Protein AF-A0A6G9AZ97-F1 (afdb_monomer_lite)

pLDDT: mean 81.26, std 17.35, range [41.56, 96.69]

Foldseek 3Di:
DPDPVLVLLPDPDPVSQVVCCVVVVDGSVVVLLVVLLVVLLCCCVPVVDALVVRCVVSPHPDSVVSQVSNCVNPVDGSRVD

Structure (mmCIF, N/CA/C/O backbone):
data_AF-A0A6G9AZ97-F1
#
_entry.id   AF-A0A6G9AZ97-F1
#
loop_
_atom_site.group_PDB
_atom_site.id
_atom_site.type_symbol
_atom_site.label_atom_id
_atom_site.label_alt_id
_atom_site.label_comp_id
_atom_site.label_asym_id
_atom_site.label_entity_id
_atom_site.label_seq_id
_atom_site.pdbx_PDB_ins_code
_atom_site.Cartn_x
_atom_site.Cartn_y
_atom_site.Cartn_z
_atom_site.occupancy
_atom_site.B_iso_or_equiv
_atom_site.auth_seq_id
_atom_site.auth_comp_id
_atom_site.auth_asym_id
_atom_site.auth_atom_id
_atom_site.pdbx_PDB_model_num
ATOM 1 N N . MET A 1 1 ? -17.460 -6.208 -15.310 1.00 41.56 1 MET A N 1
ATOM 2 C CA . MET A 1 1 ? -16.643 -5.106 -15.870 1.00 41.56 1 MET A CA 1
ATOM 3 C C . MET A 1 1 ? -15.768 -4.458 -14.783 1.00 41.56 1 MET A C 1
ATOM 5 O O . MET A 1 1 ? -15.940 -3.282 -14.505 1.00 41.56 1 MET A O 1
ATOM 9 N N . GLN A 1 2 ? -14.843 -5.187 -14.134 1.00 48.25 2 GLN A N 1
ATOM 10 C CA . GLN A 1 2 ? -14.036 -4.604 -13.040 1.00 48.25 2 GLN A CA 1
ATOM 11 C C . GLN A 1 2 ? -12.633 -5.221 -12.890 1.00 48.25 2 GLN A C 1
ATOM 13 O O . GLN A 1 2 ? -12.216 -5.529 -11.788 1.00 48.25 2 GLN A O 1
ATOM 18 N N . TYR A 1 3 ? -11.882 -5.405 -13.981 1.00 48.91 3 TYR A N 1
ATOM 19 C CA . TYR A 1 3 ? -10.456 -5.798 -13.890 1.00 48.91 3 TYR A CA 1
ATOM 20 C C . TYR A 1 3 ? -9.559 -5.151 -14.960 1.00 48.91 3 TYR A C 1
ATOM 22 O 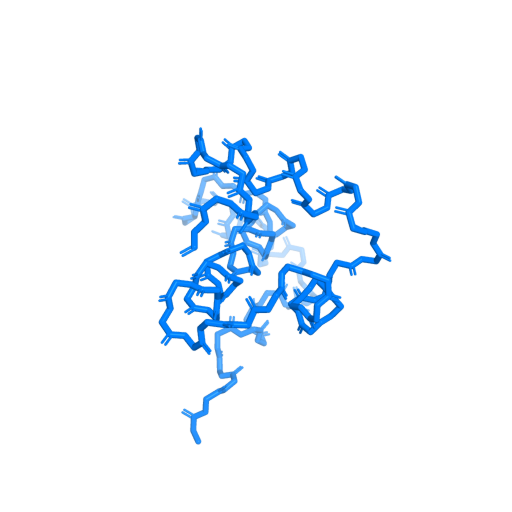O . TYR A 1 3 ? -8.364 -5.426 -15.038 1.00 48.91 3 TYR A O 1
ATOM 30 N N . PHE A 1 4 ? -10.099 -4.223 -15.756 1.00 48.84 4 PHE A N 1
ATOM 31 C CA . PHE A 1 4 ? -9.401 -3.672 -16.919 1.00 48.84 4 PHE A CA 1
ATOM 32 C C . PHE A 1 4 ? -8.169 -2.768 -16.644 1.00 48.84 4 PHE A C 1
ATOM 34 O O . PHE A 1 4 ? -7.357 -2.640 -17.558 1.00 48.84 4 PHE A O 1
ATOM 41 N N . PRO A 1 5 ? -7.916 -2.177 -15.449 1.00 47.12 5 PRO A N 1
ATOM 42 C CA . PRO A 1 5 ? -6.708 -1.364 -15.258 1.00 47.12 5 PRO A CA 1
ATOM 43 C C . PRO A 1 5 ? -5.465 -2.166 -14.831 1.00 47.12 5 PRO A C 1
ATOM 45 O O . PRO A 1 5 ? -4.376 -1.599 -14.785 1.00 47.12 5 PRO A O 1
ATOM 48 N N . ILE A 1 6 ? -5.588 -3.463 -14.523 1.00 52.78 6 ILE A N 1
ATOM 49 C CA . ILE A 1 6 ? -4.448 -4.296 -14.092 1.00 52.78 6 ILE A CA 1
ATOM 50 C C . ILE A 1 6 ? -3.651 -4.796 -15.311 1.00 52.78 6 ILE A C 1
ATOM 52 O O . ILE A 1 6 ? -2.424 -4.885 -15.267 1.00 52.78 6 ILE A O 1
ATOM 56 N N . LEU A 1 7 ? -4.336 -5.032 -16.435 1.00 49.97 7 LEU A N 1
ATOM 57 C CA . LEU A 1 7 ? -3.753 -5.669 -17.618 1.00 49.97 7 LEU A CA 1
ATOM 58 C C . LEU A 1 7 ? -2.817 -4.751 -18.426 1.00 49.97 7 LEU A C 1
ATOM 60 O O . LEU A 1 7 ? -1.925 -5.231 -19.119 1.00 49.97 7 LEU A O 1
ATOM 64 N N . LEU A 1 8 ? -2.949 -3.427 -18.294 1.00 51.44 8 LEU A N 1
ATOM 65 C CA . LEU A 1 8 ? -2.058 -2.470 -18.967 1.00 51.44 8 LEU A CA 1
ATOM 66 C C . LEU A 1 8 ? -0.665 -2.374 -18.326 1.00 51.44 8 LEU A C 1
ATOM 68 O O . LEU A 1 8 ? 0.240 -1.798 -18.925 1.00 51.44 8 LEU A O 1
ATOM 72 N N . CYS A 1 9 ? -0.456 -2.944 -17.135 1.00 52.00 9 CYS A N 1
ATOM 73 C CA . CYS A 1 9 ? 0.850 -2.899 -16.477 1.00 52.00 9 CYS A CA 1
ATOM 74 C C . CYS A 1 9 ? 1.808 -4.021 -16.927 1.00 52.00 9 CYS A C 1
ATOM 76 O O . CYS A 1 9 ? 3.013 -3.914 -16.701 1.00 52.00 9 CYS A O 1
ATOM 78 N N . GLN A 1 10 ? 1.307 -5.090 -17.558 1.00 57.00 10 GLN A N 1
ATOM 79 C CA . GLN A 1 10 ? 2.101 -6.280 -17.904 1.00 57.00 10 GLN A CA 1
ATOM 80 C C . GLN A 1 10 ? 2.662 -6.276 -19.339 1.00 57.00 10 GLN A C 1
ATOM 82 O O . GLN A 1 10 ? 3.194 -7.289 -19.783 1.00 57.00 10 GLN A O 1
ATOM 87 N N . ALA A 1 11 ? 2.568 -5.173 -20.091 1.00 57.78 11 ALA A N 1
ATOM 88 C CA . ALA A 1 11 ? 2.985 -5.168 -21.494 1.00 57.78 11 ALA A CA 1
ATOM 89 C C . ALA A 1 11 ? 4.512 -5.376 -21.668 1.00 57.78 11 ALA A C 1
ATOM 91 O O .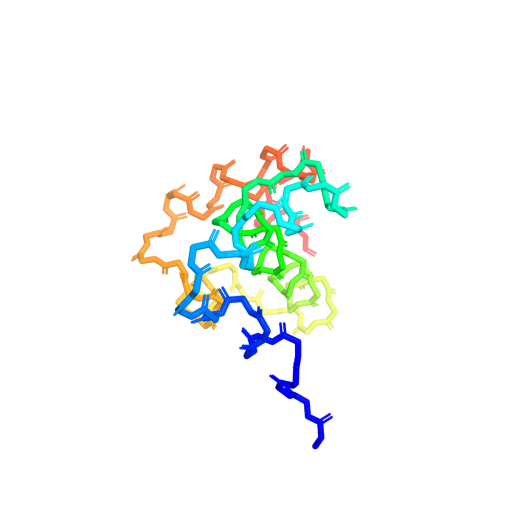 ALA A 1 11 ? 5.335 -4.518 -21.338 1.00 57.78 11 ALA A O 1
ATOM 92 N N . PHE A 1 12 ? 4.870 -6.537 -22.229 1.00 57.12 12 PHE A N 1
ATOM 93 C CA . PHE A 1 12 ? 6.216 -7.048 -22.531 1.00 57.12 12 PHE A CA 1
ATOM 94 C C . PHE A 1 12 ? 6.861 -6.340 -23.745 1.00 57.12 12 PHE A C 1
ATOM 96 O O . PHE A 1 12 ? 7.102 -6.938 -24.791 1.00 57.12 12 PHE A O 1
ATOM 103 N N . GLY A 1 13 ? 7.149 -5.039 -23.639 1.00 57.59 13 GLY A N 1
ATOM 104 C CA . GLY A 1 13 ? 7.822 -4.297 -24.713 1.00 57.59 13 GLY A CA 1
ATOM 105 C C . GLY A 1 13 ? 8.812 -3.254 -24.201 1.00 57.59 13 GLY A C 1
ATOM 106 O O . GLY A 1 13 ? 8.451 -2.349 -23.453 1.00 57.59 13 GLY A O 1
ATOM 107 N N . THR A 1 14 ? 10.066 -3.311 -24.654 1.00 56.72 14 THR A N 1
ATOM 108 C CA . 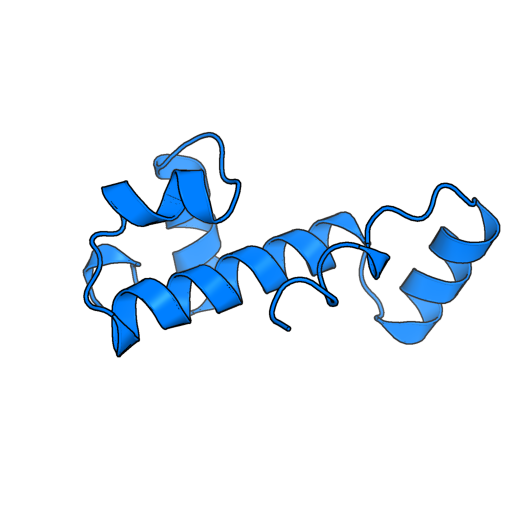THR A 1 14 ? 11.110 -2.311 -24.343 1.00 56.72 14 THR A CA 1
ATOM 109 C C . THR A 1 14 ? 10.729 -0.886 -24.769 1.00 56.72 14 THR A C 1
ATOM 111 O O . THR A 1 14 ? 11.151 0.074 -24.123 1.00 56.72 14 THR A O 1
ATOM 114 N N . LYS A 1 15 ? 9.876 -0.732 -25.794 1.00 57.44 15 LYS A N 1
ATOM 115 C CA . LYS A 1 15 ? 9.289 0.565 -26.184 1.00 57.44 15 LYS A CA 1
ATOM 116 C C . LYS A 1 15 ? 8.265 1.063 -25.158 1.00 57.44 15 LYS A C 1
ATOM 118 O O . LYS A 1 15 ? 8.376 2.189 -24.684 1.00 57.44 15 LYS A O 1
ATOM 123 N N . PHE A 1 16 ? 7.376 0.179 -24.699 1.00 61.09 16 PHE A N 1
ATOM 124 C CA . PHE A 1 16 ? 6.362 0.494 -23.691 1.00 61.09 16 PHE A CA 1
ATOM 125 C C . PHE A 1 16 ? 6.980 0.986 -22.379 1.00 61.09 16 PHE A C 1
ATOM 127 O O . PHE A 1 16 ? 6.501 1.955 -21.807 1.00 61.09 16 PHE A O 1
ATOM 134 N N . LYS A 1 17 ? 8.099 0.404 -21.926 1.00 58.16 17 LYS A N 1
ATOM 135 C CA . LYS A 1 17 ? 8.776 0.854 -20.696 1.00 58.16 17 LYS A CA 1
ATOM 136 C C . LYS A 1 17 ? 9.299 2.299 -20.800 1.00 58.16 17 LYS A C 1
ATOM 138 O O . LYS A 1 17 ? 9.219 3.032 -19.817 1.00 58.16 17 LYS A O 1
ATOM 143 N N . ARG A 1 18 ? 9.798 2.729 -21.972 1.00 60.38 18 ARG A N 1
ATOM 144 C CA . ARG A 1 18 ? 10.235 4.125 -22.201 1.00 60.38 18 ARG A CA 1
ATOM 145 C C . ARG A 1 18 ? 9.052 5.084 -22.250 1.00 60.38 18 ARG A C 1
ATOM 147 O O . ARG A 1 18 ? 9.121 6.141 -21.627 1.00 60.38 18 ARG A O 1
ATOM 154 N N . ASP A 1 19 ? 7.984 4.721 -22.951 1.00 59.94 19 ASP A N 1
ATOM 155 C CA . ASP A 1 19 ? 6.806 5.584 -23.069 1.00 59.94 19 ASP A CA 1
ATOM 156 C C . ASP A 1 19 ? 6.007 5.653 -21.757 1.00 59.94 19 ASP A C 1
ATOM 158 O O . ASP A 1 19 ? 5.544 6.722 -21.372 1.00 59.94 19 ASP A O 1
ATOM 162 N N . PHE A 1 20 ? 5.957 4.569 -20.980 1.00 64.00 20 PHE A N 1
ATOM 163 C CA . PHE A 1 20 ? 5.332 4.545 -19.657 1.00 64.00 20 PHE A CA 1
ATOM 164 C C . PHE A 1 20 ? 6.030 5.485 -18.668 1.00 64.00 20 PHE A C 1
ATOM 166 O O . PHE A 1 20 ? 5.364 6.219 -17.941 1.00 64.00 20 PHE A O 1
ATOM 173 N N . ILE A 1 21 ? 7.367 5.514 -18.663 1.00 62.50 21 ILE A N 1
ATOM 174 C CA . ILE A 1 21 ? 8.125 6.452 -17.824 1.00 62.50 21 ILE A CA 1
ATOM 175 C C . ILE A 1 21 ? 7.882 7.894 -18.286 1.00 62.50 21 ILE A C 1
ATOM 177 O O . ILE A 1 21 ? 7.723 8.765 -17.440 1.00 62.50 21 ILE A O 1
ATOM 181 N N . LYS A 1 22 ? 7.778 8.160 -19.595 1.00 62.69 22 LYS A N 1
ATOM 182 C CA . LYS A 1 22 ? 7.459 9.508 -20.100 1.00 62.69 22 LYS A CA 1
ATOM 183 C C . LYS A 1 22 ? 6.059 9.983 -19.701 1.00 62.69 22 LYS A C 1
ATOM 185 O O . LYS A 1 22 ? 5.890 11.163 -19.423 1.00 62.69 22 LYS A O 1
ATOM 190 N N . ILE A 1 23 ? 5.073 9.085 -19.674 1.00 64.38 23 ILE A N 1
ATOM 191 C CA . ILE A 1 23 ? 3.673 9.426 -19.374 1.00 64.38 23 ILE A CA 1
ATOM 192 C C . ILE A 1 23 ? 3.419 9.497 -17.861 1.00 64.38 23 ILE A C 1
ATOM 194 O O . ILE A 1 23 ? 2.742 10.405 -17.389 1.00 64.38 23 ILE A O 1
ATOM 198 N N . PHE A 1 24 ? 3.956 8.552 -17.085 1.00 65.75 24 PHE A N 1
ATOM 199 C CA . PHE A 1 24 ? 3.650 8.415 -15.654 1.00 65.75 24 PHE A CA 1
ATOM 200 C C . PHE A 1 24 ? 4.765 8.905 -14.725 1.00 65.75 24 PHE A C 1
ATOM 202 O O . PHE A 1 24 ? 4.587 8.892 -13.505 1.00 65.75 24 PHE A O 1
ATOM 209 N N . ASN A 1 25 ? 5.918 9.296 -15.277 1.00 72.25 25 ASN A N 1
ATOM 210 C CA . ASN A 1 25 ? 7.118 9.726 -14.552 1.00 72.25 25 ASN A CA 1
ATOM 211 C C . ASN A 1 25 ? 7.547 8.758 -13.429 1.00 72.25 25 ASN A C 1
ATOM 213 O O . ASN A 1 25 ? 8.147 9.144 -12.427 1.00 72.25 25 ASN A O 1
ATOM 217 N N . THR A 1 26 ? 7.186 7.481 -13.566 1.00 73.88 26 THR A N 1
ATOM 218 C CA . THR A 1 26 ? 7.404 6.438 -12.564 1.00 73.88 26 THR A CA 1
ATOM 219 C C . THR A 1 26 ? 7.594 5.089 -13.243 1.00 73.88 26 THR A C 1
ATOM 221 O O . THR A 1 26 ? 7.200 4.889 -14.394 1.00 73.88 26 THR A O 1
ATOM 224 N N . THR A 1 27 ? 8.217 4.148 -12.540 1.00 80.69 27 THR A N 1
ATOM 225 C CA . THR A 1 27 ? 8.409 2.796 -13.063 1.00 80.69 27 THR A CA 1
ATOM 226 C C . THR A 1 27 ? 7.088 2.017 -13.030 1.00 80.69 27 THR A C 1
ATOM 228 O O . THR A 1 27 ? 6.262 2.245 -12.139 1.00 80.69 27 THR A O 1
ATOM 231 N N . PRO A 1 28 ? 6.867 1.076 -13.966 1.00 77.00 28 PRO A N 1
ATOM 232 C CA . PRO A 1 28 ? 5.658 0.249 -13.991 1.00 77.00 28 PRO A CA 1
ATOM 233 C C . PRO A 1 28 ? 5.413 -0.472 -12.660 1.00 77.00 28 PRO A C 1
ATOM 235 O O . PRO A 1 28 ? 4.293 -0.481 -12.163 1.00 77.00 28 PRO A O 1
ATOM 238 N N . GLU A 1 29 ? 6.473 -0.952 -12.010 1.00 82.44 29 GLU A N 1
ATOM 239 C CA . GLU A 1 29 ? 6.407 -1.587 -10.689 1.00 82.44 29 GLU A CA 1
ATOM 240 C C . GLU A 1 29 ? 5.834 -0.655 -9.610 1.00 82.44 29 GLU A C 1
ATOM 242 O O . GLU A 1 29 ? 4.941 -1.041 -8.855 1.00 82.44 29 GLU A O 1
ATOM 247 N N . LYS A 1 30 ? 6.284 0.608 -9.569 1.00 84.50 30 LYS A N 1
ATOM 248 C CA . LYS A 1 30 ? 5.762 1.613 -8.630 1.00 84.50 30 LYS A CA 1
ATOM 249 C C . LYS A 1 30 ? 4.312 1.979 -8.939 1.00 84.50 30 LYS A C 1
ATOM 251 O O . LYS A 1 30 ? 3.532 2.211 -8.016 1.00 84.50 30 LYS A O 1
ATOM 256 N N . CYS A 1 31 ? 3.942 2.038 -10.219 1.00 85.31 31 CYS A N 1
ATOM 257 C CA . CYS A 1 31 ? 2.559 2.286 -10.619 1.00 85.31 31 CYS A CA 1
ATOM 258 C C . CYS A 1 31 ? 1.642 1.139 -10.173 1.00 85.31 31 CYS A C 1
ATOM 260 O O . CYS A 1 31 ? 0.607 1.389 -9.552 1.00 85.31 31 CYS A O 1
ATOM 262 N N . LEU A 1 32 ? 2.062 -0.108 -10.396 1.00 86.94 32 LEU A N 1
ATOM 263 C CA . LEU A 1 32 ? 1.329 -1.292 -9.959 1.00 86.94 32 LEU A CA 1
ATOM 264 C C . LEU A 1 32 ? 1.162 -1.318 -8.442 1.00 86.94 32 LEU A C 1
ATOM 266 O O . LEU A 1 32 ? 0.051 -1.489 -7.948 1.00 86.94 32 LEU A O 1
ATOM 270 N N . GLN A 1 33 ? 2.243 -1.078 -7.696 1.00 90.75 33 GLN A N 1
ATOM 271 C CA . GLN A 1 33 ? 2.184 -1.012 -6.238 1.00 90.75 33 GLN A CA 1
ATOM 272 C C . GLN A 1 33 ? 1.221 0.083 -5.763 1.00 90.75 33 GLN A C 1
ATOM 274 O O . GLN A 1 33 ? 0.407 -0.166 -4.875 1.00 90.75 33 GLN A O 1
ATOM 279 N N . LYS A 1 34 ? 1.253 1.276 -6.377 1.00 90.88 34 LYS A N 1
ATOM 280 C CA . LYS A 1 34 ? 0.299 2.351 -6.069 1.00 90.88 34 LYS A CA 1
ATOM 281 C C . LYS A 1 34 ? -1.142 1.883 -6.287 1.00 90.88 34 LYS A C 1
ATOM 283 O O . LYS A 1 34 ? -1.965 2.091 -5.404 1.00 90.88 34 LYS A O 1
ATOM 288 N N . LYS A 1 35 ? -1.431 1.226 -7.413 1.00 91.38 35 LYS A N 1
ATOM 289 C CA . LYS A 1 35 ? -2.775 0.721 -7.730 1.00 91.38 35 LYS A CA 1
ATOM 290 C C . LYS A 1 35 ? -3.259 -0.325 -6.727 1.00 91.38 35 LYS A C 1
ATOM 292 O O . LYS A 1 35 ? -4.386 -0.222 -6.252 1.00 91.38 35 LYS A O 1
ATOM 297 N N . ARG A 1 36 ? -2.393 -1.262 -6.336 1.00 94.56 36 ARG A N 1
ATOM 298 C CA . ARG A 1 36 ? -2.692 -2.264 -5.298 1.00 94.56 36 ARG A CA 1
ATOM 299 C C . ARG A 1 36 ? -3.031 -1.610 -3.956 1.00 94.56 36 ARG A C 1
ATOM 301 O O . ARG A 1 36 ? -4.014 -1.973 -3.319 1.00 94.56 36 ARG A O 1
ATOM 308 N N . LEU A 1 37 ? -2.255 -0.603 -3.550 1.00 95.38 37 LEU A N 1
ATOM 309 C CA . LEU A 1 37 ? -2.502 0.151 -2.316 1.00 95.38 37 LEU A CA 1
ATOM 310 C C . LEU A 1 37 ? -3.800 0.974 -2.376 1.00 95.38 37 LEU A C 1
ATOM 312 O O . LEU A 1 37 ? -4.524 1.025 -1.386 1.00 95.38 37 LEU A O 1
ATOM 316 N N . GLU A 1 38 ? -4.123 1.580 -3.524 1.00 94.94 38 GLU A N 1
ATOM 317 C CA . GLU A 1 38 ? -5.404 2.275 -3.748 1.00 94.94 38 GLU A CA 1
ATOM 318 C C . GLU A 1 38 ? -6.597 1.315 -3.597 1.00 94.94 38 GLU A C 1
ATOM 320 O O . GLU A 1 38 ? -7.575 1.644 -2.925 1.00 94.94 38 GLU A O 1
ATOM 325 N N . GLN A 1 39 ? -6.503 0.105 -4.158 1.00 95.12 39 GLN A N 1
ATOM 326 C CA . GLN A 1 39 ? -7.533 -0.925 -3.989 1.00 95.12 39 GLN A CA 1
ATOM 327 C C . GLN A 1 39 ? -7.655 -1.381 -2.531 1.00 95.12 39 GLN A C 1
ATOM 329 O O . GLN A 1 39 ? -8.769 -1.499 -2.023 1.00 95.12 39 GLN A O 1
ATOM 334 N N . ALA A 1 40 ? -6.531 -1.585 -1.839 1.00 95.94 40 ALA A N 1
ATOM 335 C CA . ALA A 1 40 ? -6.543 -1.977 -0.433 1.00 95.94 40 ALA A CA 1
ATOM 336 C C . ALA A 1 40 ? -7.218 -0.921 0.447 1.00 95.94 40 ALA A C 1
ATOM 338 O O . ALA A 1 40 ? -8.046 -1.257 1.288 1.00 95.94 40 ALA A O 1
ATOM 339 N N . TYR A 1 41 ? -6.915 0.359 0.211 1.00 96.25 41 TYR A N 1
ATOM 340 C CA . TYR A 1 41 ? -7.540 1.466 0.928 1.00 96.25 41 TYR A CA 1
ATOM 341 C C . TYR A 1 41 ? -9.060 1.446 0.756 1.00 96.25 41 TYR A C 1
ATOM 343 O O . TYR A 1 41 ? -9.790 1.580 1.735 1.00 96.25 41 TYR A O 1
ATOM 351 N N . TYR A 1 42 ? -9.549 1.230 -0.468 1.00 95.19 42 TYR A N 1
ATOM 352 C CA . TYR A 1 42 ? -10.983 1.117 -0.739 1.00 95.19 42 TYR A CA 1
ATOM 353 C C . TYR A 1 42 ? -11.623 -0.063 0.009 1.00 95.19 42 TYR A C 1
ATOM 355 O O . TYR A 1 42 ? -12.654 0.099 0.661 1.00 95.19 42 TYR A O 1
ATOM 363 N N . LEU A 1 43 ? -11.003 -1.243 -0.037 1.00 94.56 43 LEU A N 1
ATOM 364 C CA . LEU A 1 43 ? -11.513 -2.441 0.635 1.00 94.56 43 LEU A CA 1
ATOM 365 C C . LEU A 1 43 ? -11.574 -2.273 2.161 1.00 94.56 43 LEU A C 1
ATOM 367 O O . LEU A 1 43 ? -12.561 -2.654 2.785 1.00 94.56 43 LEU A O 1
ATOM 371 N N . ILE A 1 44 ? -10.567 -1.650 2.764 1.00 95.31 44 ILE A N 1
ATOM 372 C CA . ILE A 1 44 ? -10.534 -1.445 4.215 1.00 95.31 44 ILE A CA 1
ATOM 373 C C . ILE A 1 44 ? -11.515 -0.336 4.622 1.00 95.31 44 ILE A C 1
ATOM 375 O O . ILE A 1 44 ? -12.417 -0.567 5.421 1.00 95.31 44 ILE A O 1
ATOM 379 N N . SER A 1 45 ? -11.424 0.846 4.006 1.00 93.75 45 SER A N 1
ATOM 380 C CA . SER A 1 45 ? -12.250 2.003 4.390 1.00 93.75 45 SER A CA 1
ATOM 381 C C . SER A 1 45 ? -13.738 1.814 4.083 1.00 93.75 45 SER A C 1
ATOM 383 O O . SER A 1 45 ? -14.589 2.178 4.894 1.00 93.75 45 SER A O 1
ATOM 385 N N . THR A 1 46 ? -14.060 1.240 2.918 1.00 93.25 46 THR A N 1
ATOM 386 C CA . THR A 1 46 ? -15.436 1.166 2.403 1.00 93.25 46 THR A CA 1
ATOM 387 C C . THR A 1 46 ? -16.081 -0.183 2.689 1.00 93.25 46 THR A C 1
ATOM 389 O O . THR A 1 46 ? -17.261 -0.236 3.024 1.00 93.25 46 THR A O 1
ATOM 392 N N . LYS A 1 47 ? -15.335 -1.286 2.543 1.00 91.56 47 LYS A N 1
ATOM 393 C CA . LYS A 1 47 ? -15.862 -2.642 2.775 1.00 91.56 47 LYS A CA 1
ATOM 394 C C . LYS A 1 47 ? -15.586 -3.161 4.189 1.00 91.56 47 LYS A C 1
ATOM 396 O O . LYS A 1 47 ? -16.052 -4.251 4.501 1.00 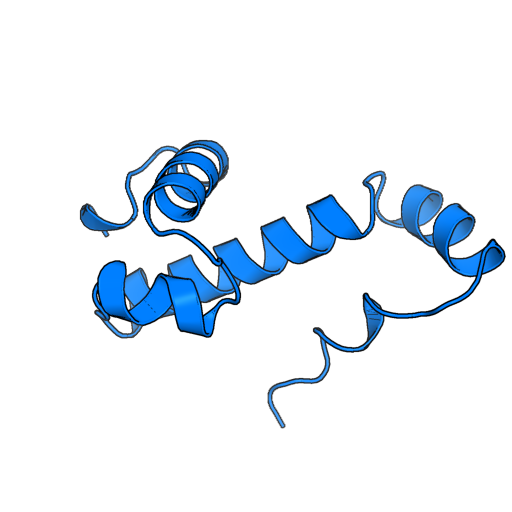91.56 47 LYS A O 1
ATOM 401 N N . LYS A 1 48 ? -14.876 -2.395 5.032 1.00 92.19 48 LYS A N 1
ATOM 402 C CA . LYS A 1 48 ? -14.544 -2.746 6.427 1.00 92.19 48 LYS A CA 1
ATOM 403 C C . LYS A 1 48 ? -13.880 -4.119 6.561 1.00 92.19 48 LYS A C 1
ATOM 405 O O . LYS A 1 48 ? -14.063 -4.821 7.551 1.00 92.19 48 LYS A O 1
ATOM 410 N N . LEU A 1 49 ? -13.100 -4.499 5.547 1.00 93.94 49 LEU A N 1
ATOM 411 C CA . LEU A 1 49 ? -12.302 -5.719 5.573 1.00 93.94 49 LEU A CA 1
ATOM 412 C C . LEU A 1 49 ? -11.035 -5.502 6.398 1.00 93.94 49 LEU A C 1
ATOM 414 O O . LEU A 1 49 ? -10.435 -4.428 6.361 1.00 93.94 49 LEU A O 1
ATOM 418 N N . SER A 1 50 ? -10.597 -6.540 7.108 1.00 94.25 50 SER A N 1
ATOM 419 C CA . SER A 1 50 ? -9.358 -6.474 7.876 1.00 94.25 50 SER A CA 1
ATOM 420 C C . SER A 1 50 ? -8.131 -6.412 6.950 1.00 94.25 50 SER A C 1
ATOM 422 O O . SER A 1 50 ? -8.098 -7.082 5.912 1.00 94.25 50 SER A O 1
ATOM 424 N N . PRO A 1 51 ? -7.062 -5.688 7.330 1.00 92.44 51 PRO A N 1
ATOM 425 C CA . PRO A 1 51 ? -5.806 -5.670 6.572 1.00 92.44 51 PRO A CA 1
ATOM 426 C C . PRO A 1 51 ? -5.227 -7.067 6.305 1.00 92.44 51 PRO A C 1
ATOM 428 O O . PRO A 1 51 ? -4.646 -7.312 5.248 1.00 92.44 51 PRO A O 1
ATOM 431 N N . SER A 1 52 ? -5.424 -7.999 7.243 1.00 93.88 52 SER A N 1
ATOM 432 C CA . SER A 1 52 ? -5.014 -9.401 7.133 1.00 93.88 52 SER A CA 1
ATOM 433 C C . SER A 1 52 ? -5.785 -10.187 6.069 1.00 93.88 52 SER A C 1
ATOM 435 O O . SER A 1 52 ? -5.223 -11.118 5.504 1.00 93.88 52 SER A O 1
ATOM 437 N N . ALA A 1 53 ? -7.025 -9.810 5.752 1.00 91.94 53 ALA A N 1
ATOM 438 C CA . ALA A 1 53 ? -7.779 -10.400 4.645 1.00 91.94 53 ALA A CA 1
ATOM 439 C C . ALA A 1 53 ? -7.430 -9.750 3.294 1.00 91.94 53 ALA A C 1
ATOM 441 O O . ALA A 1 53 ? -7.508 -10.392 2.254 1.00 91.94 53 ALA A O 1
ATOM 442 N N . VAL A 1 54 ? -7.033 -8.474 3.301 1.00 94.56 54 VAL A N 1
ATOM 443 C CA . VAL A 1 54 ? -6.863 -7.679 2.074 1.00 94.56 54 VAL A CA 1
ATOM 444 C C . VAL A 1 54 ? -5.471 -7.816 1.450 1.00 94.56 54 VAL A C 1
ATOM 446 O O . VAL A 1 54 ? -5.352 -7.712 0.231 1.00 94.56 54 VAL A O 1
ATOM 449 N N . TYR A 1 55 ? -4.409 -8.038 2.236 1.00 94.50 55 TYR A N 1
ATOM 450 C CA . TYR A 1 55 ? -3.038 -7.952 1.706 1.00 94.50 55 TYR A CA 1
ATOM 451 C C . TYR A 1 55 ? -2.743 -8.967 0.585 1.00 94.50 55 TYR A C 1
ATOM 453 O O . TYR A 1 55 ? -2.135 -8.589 -0.417 1.00 94.50 55 TYR A O 1
ATOM 461 N N . LEU A 1 56 ? -3.217 -10.213 0.708 1.00 93.00 56 LEU A N 1
ATOM 462 C CA . LEU A 1 56 ? -3.068 -11.229 -0.342 1.00 93.00 56 LEU A CA 1
ATOM 463 C C . LEU A 1 56 ? -3.928 -10.900 -1.566 1.00 93.00 56 LEU A C 1
ATOM 465 O O . LEU A 1 56 ? -3.440 -10.979 -2.691 1.00 93.00 56 LEU A O 1
ATOM 469 N N . GLU A 1 57 ? -5.166 -10.449 -1.349 1.00 90.06 57 GLU A N 1
ATOM 470 C CA . GLU A 1 57 ? -6.129 -10.112 -2.409 1.00 90.06 57 GLU A CA 1
ATOM 471 C C . GLU A 1 57 ? -5.623 -8.992 -3.323 1.00 90.06 57 GLU A C 1
ATOM 473 O O . GLU A 1 57 ? -5.805 -9.022 -4.541 1.00 90.06 57 GLU A O 1
ATOM 478 N N . VAL A 1 58 ? -4.936 -7.999 -2.751 1.00 92.25 58 VAL A N 1
ATOM 479 C CA . VAL A 1 58 ? -4.318 -6.916 -3.529 1.00 92.25 58 VAL A CA 1
ATOM 480 C C . VAL A 1 58 ? -2.926 -7.279 -4.056 1.00 92.25 58 VAL A C 1
ATOM 482 O O . VAL A 1 58 ? -2.251 -6.434 -4.643 1.00 92.25 58 VAL A O 1
ATOM 485 N N . GLY A 1 59 ? -2.481 -8.525 -3.880 1.00 89.69 59 GLY A N 1
ATOM 486 C CA . GLY A 1 59 ? -1.248 -9.055 -4.457 1.00 89.69 59 GLY A CA 1
ATOM 487 C C . GLY A 1 59 ? 0.027 -8.662 -3.711 1.00 89.69 59 GLY A C 1
ATOM 488 O O . GLY A 1 59 ? 1.072 -8.498 -4.347 1.00 89.69 59 GLY A O 1
ATOM 489 N N . PHE A 1 60 ? -0.035 -8.459 -2.394 1.00 93.12 60 PHE A N 1
ATOM 490 C CA . PHE A 1 60 ? 1.157 -8.419 -1.545 1.00 93.12 60 PHE A CA 1
ATOM 491 C C . PHE A 1 60 ? 1.434 -9.809 -0.977 1.00 93.12 60 PHE A C 1
ATOM 493 O O . PHE A 1 60 ? 0.541 -10.460 -0.456 1.00 93.12 60 PHE 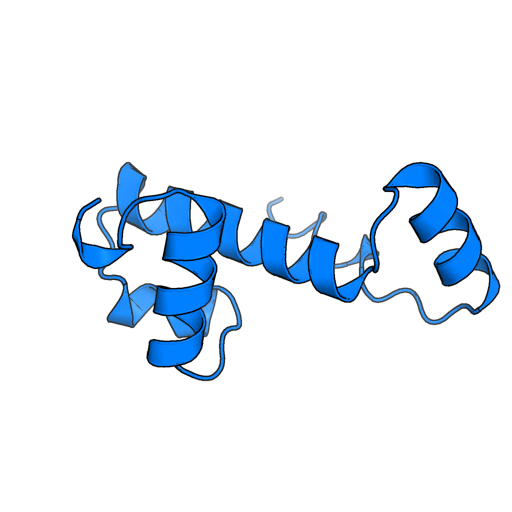A O 1
ATOM 500 N N . GLU A 1 61 ? 2.693 -10.232 -1.017 1.00 90.62 61 GLU A N 1
ATOM 501 C CA . GLU A 1 61 ? 3.108 -11.548 -0.512 1.00 90.62 61 GLU A CA 1
ATOM 502 C C . GLU A 1 61 ? 3.184 -11.592 1.017 1.00 90.62 61 GLU A C 1
ATOM 504 O O . GLU A 1 61 ? 3.001 -12.638 1.623 1.00 90.62 61 GLU A O 1
ATOM 509 N N . ASN A 1 62 ? 3.455 -10.445 1.650 1.00 94.06 62 ASN A N 1
ATOM 510 C CA . ASN A 1 62 ? 3.729 -10.359 3.079 1.00 94.06 62 ASN A CA 1
ATOM 511 C C . ASN A 1 62 ? 3.004 -9.175 3.719 1.00 94.06 62 ASN A C 1
ATOM 513 O O . ASN A 1 62 ? 3.115 -8.036 3.247 1.00 94.06 62 ASN A O 1
ATOM 517 N N . LEU A 1 63 ? 2.347 -9.430 4.855 1.00 94.00 63 LEU A N 1
ATOM 518 C CA . LEU A 1 63 ? 1.593 -8.420 5.600 1.00 94.00 63 LEU A CA 1
ATOM 519 C C . LEU A 1 63 ? 2.484 -7.266 6.084 1.00 94.00 63 LEU A C 1
ATOM 521 O O . LEU A 1 63 ? 2.097 -6.108 5.970 1.00 94.00 63 LEU A O 1
ATOM 525 N N . SER A 1 64 ? 3.700 -7.546 6.564 1.00 95.25 64 SER A N 1
ATOM 526 C CA . SER A 1 64 ? 4.630 -6.496 7.010 1.00 95.25 64 SER A CA 1
ATOM 527 C C . SER A 1 64 ? 5.004 -5.543 5.873 1.00 95.25 64 SER A C 1
ATOM 529 O O . SER A 1 64 ? 4.951 -4.326 6.043 1.00 95.25 64 SER A O 1
ATOM 531 N N . HIS A 1 65 ? 5.312 -6.082 4.686 1.00 94.50 65 HIS A N 1
ATOM 532 C CA . HIS A 1 65 ? 5.638 -5.270 3.511 1.00 94.50 65 HIS A CA 1
ATOM 533 C C . HIS A 1 65 ? 4.438 -4.424 3.067 1.00 94.50 65 HIS A C 1
ATOM 535 O O . HIS A 1 65 ? 4.595 -3.235 2.777 1.00 94.50 65 HIS A O 1
ATOM 541 N N . PHE A 1 66 ? 3.240 -5.013 3.081 1.00 96.50 66 PHE A N 1
ATOM 542 C CA . PHE A 1 66 ? 1.993 -4.297 2.837 1.00 96.50 66 PHE A CA 1
ATOM 543 C C . PHE A 1 66 ? 1.804 -3.136 3.819 1.00 96.50 66 PHE A C 1
ATOM 545 O O . PHE A 1 66 ? 1.657 -1.997 3.381 1.00 96.50 66 PHE A O 1
ATOM 552 N N . SER A 1 67 ? 1.877 -3.390 5.126 1.00 96.00 67 SER A N 1
ATOM 553 C CA . SER A 1 67 ? 1.657 -2.378 6.164 1.00 96.00 67 SER A CA 1
ATOM 554 C C . SER A 1 67 ? 2.642 -1.213 6.057 1.00 96.00 67 SER A C 1
ATOM 556 O O . SER A 1 67 ? 2.234 -0.050 6.120 1.00 96.00 67 SER A O 1
ATOM 558 N N . THR A 1 68 ? 3.930 -1.490 5.822 1.00 96.31 68 THR A N 1
ATOM 559 C CA . THR A 1 68 ? 4.939 -0.439 5.622 1.00 96.31 68 THR A CA 1
ATOM 560 C C . THR A 1 68 ? 4.661 0.381 4.360 1.00 96.31 68 THR A C 1
ATOM 562 O O . THR A 1 68 ? 4.714 1.613 4.402 1.00 96.31 68 THR A O 1
ATOM 565 N N . ALA A 1 69 ? 4.341 -0.274 3.240 1.00 95.62 69 ALA A N 1
ATOM 566 C CA . ALA A 1 69 ? 4.046 0.408 1.981 1.00 95.62 69 ALA A CA 1
ATOM 567 C C . ALA A 1 69 ? 2.755 1.240 2.065 1.00 95.62 69 ALA A C 1
ATOM 569 O O . ALA A 1 69 ? 2.710 2.369 1.569 1.00 95.62 69 ALA A O 1
ATOM 570 N N . PHE A 1 70 ? 1.734 0.717 2.744 1.00 96.50 70 PHE A N 1
ATOM 571 C CA . PHE A 1 70 ? 0.461 1.384 2.980 1.00 96.50 70 PHE A CA 1
ATOM 572 C C . PHE A 1 70 ? 0.645 2.653 3.809 1.00 96.50 70 PHE A C 1
ATOM 574 O O . PHE A 1 70 ? 0.272 3.741 3.363 1.00 96.50 70 PHE A O 1
ATOM 581 N N . LYS A 1 71 ? 1.326 2.540 4.956 1.00 96.69 71 LYS A N 1
ATOM 582 C CA . LYS A 1 71 ? 1.647 3.686 5.813 1.00 96.69 71 LYS A CA 1
ATOM 583 C C . LYS A 1 71 ? 2.461 4.736 5.068 1.00 96.69 71 LYS A C 1
ATOM 585 O O . LYS A 1 71 ? 2.154 5.921 5.144 1.00 96.69 71 LYS A O 1
ATOM 590 N N . LYS A 1 72 ? 3.461 4.317 4.290 1.00 95.81 72 LYS A N 1
ATOM 591 C CA . LYS A 1 72 ? 4.268 5.232 3.469 1.00 95.81 72 LYS A CA 1
ATOM 592 C C . LYS A 1 72 ? 3.426 5.989 2.438 1.00 95.81 72 LYS A C 1
ATOM 594 O O . LYS A 1 72 ? 3.763 7.119 2.096 1.00 95.81 72 LYS A O 1
ATOM 599 N N . LYS A 1 73 ? 2.362 5.371 1.915 1.00 94.75 73 LYS A N 1
ATOM 600 C CA . LYS A 1 73 ? 1.516 5.962 0.875 1.00 94.75 73 LYS A CA 1
ATOM 601 C C . LYS A 1 73 ? 0.433 6.891 1.425 1.00 94.75 73 LYS A C 1
ATOM 603 O O . LYS A 1 73 ? 0.181 7.917 0.794 1.00 94.75 73 LYS A O 1
ATOM 608 N N . PHE A 1 74 ? -0.202 6.524 2.537 1.00 95.06 74 PHE A N 1
ATOM 609 C CA . PHE A 1 74 ? -1.389 7.207 3.071 1.00 95.06 74 PHE A CA 1
ATOM 610 C C . PHE A 1 74 ? -1.157 7.929 4.404 1.00 95.06 74 PHE A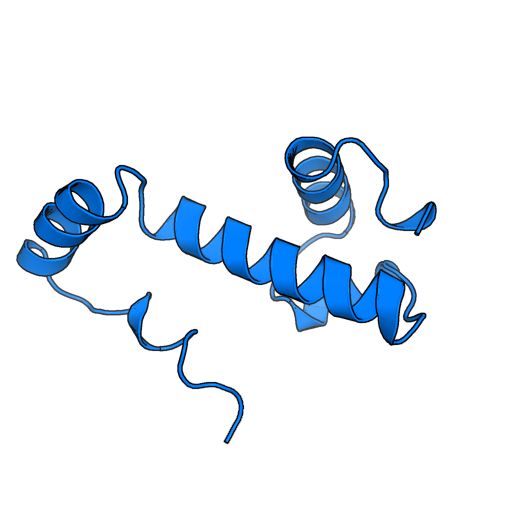 C 1
ATOM 612 O O . PHE A 1 74 ? -2.040 8.639 4.866 1.00 95.06 74 PHE A O 1
ATOM 619 N N . GLY A 1 75 ? 0.005 7.754 5.037 1.00 95.31 75 GLY A N 1
ATOM 620 C CA . GLY A 1 75 ? 0.338 8.374 6.324 1.00 95.31 75 GLY A CA 1
ATOM 621 C C . GLY A 1 75 ? -0.317 7.720 7.547 1.00 95.31 75 GLY A C 1
ATOM 622 O O . GLY A 1 75 ? 0.049 8.050 8.669 1.00 95.31 75 GLY A O 1
ATOM 623 N N . VAL A 1 76 ? -1.228 6.765 7.347 1.00 94.50 76 VAL A N 1
ATOM 624 C CA . VAL A 1 76 ? -1.959 6.036 8.399 1.00 94.50 76 VAL A CA 1
ATOM 625 C C . VAL A 1 76 ? -1.722 4.533 8.273 1.00 94.50 76 VAL A C 1
ATOM 627 O O . VAL A 1 76 ? -1.422 4.053 7.174 1.00 94.50 76 VAL A O 1
ATOM 630 N N . ASN A 1 77 ? -1.820 3.769 9.366 1.00 94.81 77 ASN A N 1
ATOM 631 C CA . ASN A 1 77 ? -1.715 2.316 9.251 1.00 94.81 77 ASN A CA 1
ATOM 632 C C . ASN A 1 77 ? -3.013 1.750 8.666 1.00 94.81 77 ASN A C 1
ATOM 634 O O . ASN A 1 77 ? -4.100 2.267 8.903 1.00 94.81 77 ASN A O 1
ATOM 638 N N . ALA A 1 78 ? -2.894 0.654 7.917 1.00 92.56 78 ALA A N 1
ATOM 639 C CA . ALA A 1 78 ? -4.044 -0.038 7.341 1.00 92.56 78 ALA A CA 1
ATOM 640 C C . ALA A 1 78 ? -5.047 -0.497 8.415 1.00 92.56 78 ALA A C 1
ATOM 642 O O . ALA A 1 78 ? -6.237 -0.552 8.153 1.00 92.56 78 ALA A O 1
ATOM 643 N N . SER A 1 79 ? -4.568 -0.812 9.617 1.00 92.69 79 SER A N 1
ATOM 644 C CA . SER A 1 79 ? -5.379 -1.220 10.767 1.00 92.69 79 SER A CA 1
ATOM 645 C C . SER A 1 79 ? -6.149 -0.078 11.436 1.00 92.69 79 SER A C 1
ATOM 647 O O . SER A 1 79 ? -7.045 -0.367 12.220 1.00 92.69 79 SER A O 1
ATOM 649 N N . ASP A 1 80 ? -5.803 1.182 11.154 1.00 92.38 80 ASP A N 1
ATOM 650 C CA . ASP A 1 80 ? -6.442 2.365 11.752 1.00 92.38 80 ASP A CA 1
ATOM 651 C C . ASP A 1 80 ? -7.610 2.918 10.897 1.00 92.38 80 ASP A C 1
ATOM 653 O O . ASP A 1 80 ? -8.184 3.950 11.244 1.00 92.38 80 ASP A O 1
ATOM 657 N N . LEU A 1 81 ? -7.942 2.275 9.766 1.00 87.31 81 LEU A N 1
ATOM 658 C CA . LEU A 1 81 ? -9.006 2.670 8.816 1.00 87.31 81 LEU A CA 1
ATOM 659 C C . LEU A 1 81 ? -10.281 1.822 8.967 1.00 87.31 81 LEU A C 1
ATOM 661 O O . LEU A 1 81 ? -11.404 2.366 8.774 1.00 87.31 81 LEU A O 1
#

Organism: NCBI:txid2692134

InterPro domains:
  IPR009057 Homedomain-like superfamily [SSF46689] (36-79)
  IPR018060 AraC-like, DNA binding HTH domain [PF12833] (15-80)
  IPR018060 AraC-like, DNA binding HTH domain [PS01124] (16-81)
  IPR018060 AraC-like, DNA binding HTH domain [SM00342] (5-81)
  IPR053142 Pyochelin receptor regulatory protein [PTHR47893] (14-78)

Secondary structure (DSSP, 8-state):
---TTTGGG----HHHHHHHHHHHSS-HHHHHHHHHHHHHHHHHHHH---HHHHHHHTT-S-HHHHHHHHHHHHSS-GGG-

Sequence (81 aa):
MQYFPILLCQAFGTKFKRDFIKIFNTTPEKCLQKKRLEQAYYLISTKKLSPSAVYLEVGFENLSHFSTAFKKKFGVNASDL

Radius of gyration: 13.88 Å; chains: 1; bounding box: 28×21×38 Å